Protein AF-A0A7S3N5X6-F1 (afdb_monomer_lite)

Radius of gyration: 22.77 Å; chains: 1; bounding box: 48×49×64 Å

Sequence (169 aa):
MPNERKEPKKYVITIFVDGQWLPLSDEDFQRLEKECPKVASIIKDPTKLDTLELPEVAEDAPIYDHWEKPAKRIINHLWKQEGAWLFHFPVDVKAWKIEDYYTIIKSPMDFTTIKGKLSNNEYKNVGEFVKDVNQVFDNCILYNGEVNQYSQIAKKMRREFENQYNALC

InterPro domains:
  IPR001487 Bromodomain [PF00439] (72-156)
  IPR001487 Bromodomain [PR00503] (82-95)
  IPR001487 Bromodomain [PR00503] (98-114)
  IPR001487 Bromodomain [PR00503] (114-132)
  IPR001487 Bromodomain [PR00503] (132-151)
  IPR001487 Bromodomain [PS50014] (79-151)
  IPR001487 Bromodomain [SM00297] (60-169)
  IPR018359 Bromodomain, conserved site [PS00633] (84-143)
  IPR036427 Bromodomain-like superfamily [G3DSA:1.20.920.10] (59-168)
  IPR036427 Bromodomain-like superfamily [SSF47370] (62-167)
  IPR050935 Bromodomain-containing chromatin reader [PTHR22880] (66-166)

Secondary structure (DSSP, 8-state):
-----PPPPPP--EEEETTEEEEPPHHHHHHHHHH-HHHHHHHH-GGGGGG-------TTS-----THHHHHHHHHHHHTSTTGGGGSS---TTTTT-TTHHHH-SS---HHHHHHHHHTT--SSHHHHHHHHHHHHHHHHHHH-TTSHHHHHHHHHHHHHHHHHHTT-

Foldseek 3Di:
DDDDDPDDDDDFDWDQDPNDTDGQDPVNLVVCCVPPVLVSVCVVPVVCVVVDDDPDDPPPNQPCPPVLVLLVVLLVVLCPDPLLVVQADWDDCPVVVPVCLCVQQVDTAGSPNLVVCSVVVVDPDVVVSVVRLLSSLVSQCRVQHCPDPSNVVSVVSVVSSVVSVVVRD

Organism: NCBI:txid151035

pLDDT: mean 88.88, std 12.56, range [42.44, 98.81]

Structure (mmCIF, N/CA/C/O backbone):
data_AF-A0A7S3N5X6-F1
#
_entry.id   AF-A0A7S3N5X6-F1
#
loop_
_atom_site.group_PDB
_atom_site.id
_atom_site.type_symbol
_atom_site.label_atom_id
_atom_site.label_alt_id
_atom_site.label_comp_id
_atom_site.label_asym_id
_atom_site.label_entity_id
_atom_site.label_seq_id
_atom_site.pdbx_PDB_ins_code
_atom_site.Cartn_x
_atom_site.Cartn_y
_atom_site.Cartn_z
_atom_site.occupancy
_atom_site.B_iso_or_equiv
_atom_site.auth_seq_id
_atom_site.auth_comp_id
_atom_site.auth_asym_id
_atom_site.auth_atom_id
_atom_site.pdbx_PDB_model_num
ATOM 1 N N . MET A 1 1 ? 10.306 29.751 44.352 1.00 45.81 1 MET A N 1
ATOM 2 C CA . MET A 1 1 ? 9.516 29.688 43.106 1.00 45.81 1 MET A CA 1
ATOM 3 C C . MET A 1 1 ? 8.199 28.993 43.439 1.00 45.81 1 MET A C 1
ATOM 5 O O . MET A 1 1 ? 8.268 27.856 43.895 1.00 45.81 1 MET A O 1
ATOM 9 N N . PRO A 1 2 ? 7.038 29.663 43.355 1.00 42.44 2 PRO A N 1
ATOM 10 C CA . PRO A 1 2 ? 5.745 29.032 43.609 1.00 42.44 2 PRO A CA 1
ATOM 11 C C . PRO A 1 2 ? 5.472 27.980 42.531 1.00 42.44 2 PRO A C 1
ATOM 13 O O . PRO A 1 2 ? 5.744 28.209 41.357 1.00 42.44 2 PRO A O 1
ATOM 16 N N . ASN A 1 3 ? 4.968 26.822 42.945 1.00 51.69 3 ASN A N 1
ATOM 17 C CA . ASN A 1 3 ? 4.629 25.715 42.060 1.00 51.69 3 ASN A CA 1
ATOM 18 C C . ASN A 1 3 ? 3.372 26.103 41.261 1.00 51.69 3 ASN A C 1
ATOM 20 O O . ASN A 1 3 ? 2.270 26.099 41.817 1.00 51.69 3 ASN A O 1
ATOM 24 N N . GLU A 1 4 ? 3.538 26.500 39.997 1.00 62.97 4 GLU A N 1
ATOM 25 C CA . GLU A 1 4 ? 2.426 26.730 39.071 1.00 62.97 4 GLU A CA 1
ATOM 26 C C . GLU A 1 4 ? 1.582 25.453 39.012 1.00 62.97 4 GLU A C 1
ATOM 28 O O . GLU A 1 4 ? 2.046 24.387 38.596 1.00 62.97 4 GLU A O 1
ATOM 33 N N . ARG A 1 5 ? 0.341 25.532 39.507 1.00 59.78 5 ARG A N 1
ATOM 34 C CA . ARG A 1 5 ? -0.612 24.426 39.414 1.00 59.78 5 ARG A CA 1
ATOM 35 C C . ARG A 1 5 ? -0.836 24.150 37.931 1.00 59.78 5 ARG A C 1
ATOM 37 O O . ARG A 1 5 ? -1.492 24.937 37.261 1.00 59.78 5 ARG A O 1
ATOM 44 N N . LYS A 1 6 ? -0.281 23.044 37.430 1.00 65.19 6 LYS A N 1
ATOM 45 C CA . LYS A 1 6 ? -0.549 22.549 36.077 1.00 65.19 6 LYS A CA 1
ATOM 46 C C . LYS A 1 6 ? -2.061 22.431 35.900 1.00 65.19 6 LYS A C 1
ATOM 48 O O . LYS A 1 6 ? -2.710 21.738 36.686 1.00 65.19 6 LYS A O 1
ATOM 53 N N . GLU A 1 7 ? -2.606 23.117 34.902 1.00 67.44 7 GLU A N 1
ATOM 54 C CA . GLU A 1 7 ? -4.022 23.009 34.568 1.00 67.44 7 GLU A CA 1
ATOM 55 C C . GLU A 1 7 ? -4.386 21.546 34.251 1.00 67.44 7 GLU A C 1
ATOM 57 O O . GLU A 1 7 ? -3.581 20.812 33.660 1.00 67.44 7 GLU A O 1
ATOM 62 N N . PRO A 1 8 ? -5.575 21.079 34.668 1.00 64.06 8 PRO A N 1
ATOM 63 C CA . PRO A 1 8 ? -6.015 19.722 34.391 1.00 64.06 8 PRO A CA 1
ATOM 64 C C . PRO A 1 8 ? -6.176 19.506 32.882 1.00 64.06 8 PRO A C 1
ATOM 66 O O . PRO A 1 8 ? -6.741 20.336 32.171 1.00 64.06 8 PRO A O 1
ATOM 69 N N . LYS A 1 9 ? -5.700 18.357 32.390 1.00 66.44 9 LYS A N 1
ATOM 70 C CA . LYS A 1 9 ? -5.859 17.964 30.985 1.00 66.44 9 LYS A CA 1
ATOM 71 C C . LYS A 1 9 ? -7.349 17.868 30.645 1.00 66.44 9 LYS A C 1
ATOM 73 O O . LYS A 1 9 ? -8.052 17.030 31.207 1.00 66.44 9 LYS A O 1
ATOM 78 N N . LYS A 1 10 ? -7.814 18.699 29.712 1.00 67.56 10 LYS A N 1
ATOM 79 C CA . LYS A 1 10 ? -9.160 18.609 29.141 1.00 67.56 10 LYS A CA 1
ATOM 80 C C . LYS A 1 10 ? -9.116 17.659 27.948 1.00 67.56 10 LYS A C 1
ATOM 82 O O . LYS A 1 10 ? -8.425 17.929 26.970 1.00 67.56 10 LYS A O 1
ATOM 87 N N . TYR A 1 11 ? -9.831 16.544 28.037 1.00 72.19 11 TYR A N 1
ATOM 88 C CA . TYR A 1 11 ? -10.065 15.689 26.878 1.00 72.19 11 TYR A CA 1
ATOM 89 C C . TYR A 1 11 ? -11.116 16.361 25.994 1.00 72.19 11 TYR A C 1
ATOM 91 O O . TYR A 1 11 ? -12.148 16.814 26.490 1.00 72.19 11 TYR A O 1
ATOM 99 N N . VAL A 1 12 ? -10.826 16.466 24.701 1.00 80.94 12 VAL A N 1
ATOM 100 C CA . VAL A 1 12 ? -11.741 17.007 23.693 1.00 80.94 12 VAL A CA 1
ATOM 101 C C . VAL A 1 12 ? -11.905 15.978 22.589 1.00 80.94 12 VAL A C 1
ATOM 103 O O . VAL A 1 12 ? -10.947 15.299 22.222 1.00 80.94 12 VAL A O 1
ATOM 106 N N . ILE A 1 13 ? -13.125 15.854 22.082 1.00 84.94 13 ILE A N 1
ATOM 107 C CA . ILE A 1 13 ? -13.392 15.067 20.882 1.00 84.94 13 ILE A CA 1
ATOM 108 C C . ILE A 1 13 ? -12.941 15.904 19.688 1.00 84.94 13 ILE A C 1
ATOM 110 O O . ILE A 1 13 ? -13.166 17.116 19.668 1.00 84.94 13 ILE A O 1
ATOM 114 N N . THR A 1 14 ? -12.283 15.274 18.720 1.00 88.81 14 THR A N 1
ATOM 115 C CA . THR A 1 14 ? -11.771 15.935 17.520 1.00 88.81 14 THR A CA 1
ATOM 116 C C . THR A 1 14 ? -12.392 15.362 16.253 1.00 88.81 14 THR A C 1
ATOM 118 O O . THR A 1 14 ? -12.829 14.212 16.217 1.00 88.81 14 THR A O 1
ATOM 121 N N . ILE A 1 15 ? -12.406 16.176 15.203 1.00 87.00 15 ILE A N 1
ATOM 122 C CA . ILE A 1 15 ? -12.775 15.804 13.838 1.00 87.00 15 ILE A CA 1
ATOM 123 C C . ILE A 1 15 ? -11.585 16.027 12.908 1.00 87.00 15 ILE A C 1
ATOM 125 O O . ILE A 1 15 ? -10.749 16.895 13.166 1.00 87.00 15 ILE A O 1
ATOM 129 N N . PHE A 1 16 ? -11.500 15.239 11.838 1.00 86.50 16 PHE A N 1
ATOM 130 C CA . PHE A 1 16 ? -10.468 15.389 10.817 1.00 86.50 16 PHE A CA 1
ATOM 131 C 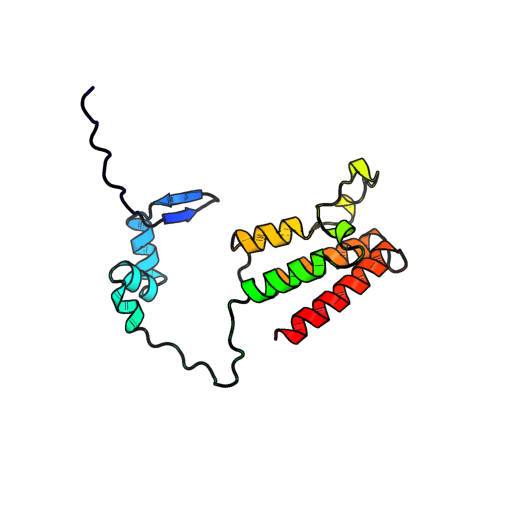C . PHE A 1 16 ? -11.041 16.128 9.609 1.00 86.50 16 PHE A C 1
ATOM 133 O O . PHE A 1 16 ? -11.924 15.608 8.926 1.00 86.50 16 PHE A O 1
ATOM 140 N N . VAL A 1 17 ? -10.554 17.342 9.367 1.00 84.94 17 VAL A N 1
ATOM 141 C CA . VAL A 1 17 ? -11.006 18.226 8.286 1.00 84.94 17 VAL A CA 1
ATOM 142 C C . VAL A 1 17 ? -9.771 18.748 7.561 1.00 84.94 17 VAL A C 1
ATOM 144 O O . VAL A 1 17 ? -8.838 19.227 8.200 1.00 84.94 17 VAL A O 1
ATOM 147 N N . ASP A 1 18 ? -9.740 18.599 6.236 1.00 87.19 18 ASP A N 1
ATOM 148 C CA . ASP A 1 18 ? -8.681 19.121 5.357 1.00 87.19 18 ASP A CA 1
ATOM 149 C C . ASP A 1 18 ? -7.243 18.804 5.813 1.00 87.19 18 ASP A C 1
ATOM 151 O O . ASP A 1 18 ? -6.334 19.630 5.740 1.00 87.19 18 ASP A O 1
ATOM 155 N N . GLY A 1 19 ? -7.019 17.579 6.296 1.00 85.31 19 GLY A N 1
ATOM 156 C CA . GLY A 1 19 ? -5.690 17.131 6.719 1.00 85.31 19 GLY A CA 1
ATOM 157 C C . GLY A 1 19 ? -5.314 17.492 8.160 1.00 85.31 19 GLY A C 1
ATOM 158 O O . GLY A 1 19 ? -4.194 17.199 8.578 1.00 85.31 19 GLY A O 1
ATOM 159 N N . GLN A 1 20 ? -6.212 18.119 8.928 1.00 85.06 20 GLN A N 1
ATOM 160 C CA . GLN A 1 20 ? -5.947 18.581 10.292 1.00 85.06 20 GLN A CA 1
ATOM 161 C C . GLN A 1 20 ? -6.988 18.073 11.296 1.00 85.06 20 GLN A C 1
ATOM 163 O O . GLN A 1 20 ? -8.162 17.893 10.976 1.00 85.06 20 GLN A O 1
ATOM 168 N N . TRP A 1 21 ? -6.548 17.858 12.539 1.00 85.75 21 TRP A N 1
ATOM 169 C CA . TRP A 1 21 ? -7.421 17.516 13.663 1.00 85.75 21 TRP A CA 1
ATOM 170 C C . TRP A 1 21 ? -7.890 18.787 14.368 1.00 85.75 21 TRP A C 1
ATOM 172 O O . TRP A 1 21 ? -7.076 19.514 14.937 1.00 85.75 21 TRP A O 1
ATOM 182 N N . LEU A 1 22 ? -9.198 19.031 14.364 1.00 90.00 22 LEU A N 1
ATOM 183 C CA . LEU A 1 22 ? -9.828 20.185 15.005 1.00 90.00 22 LEU A CA 1
ATOM 184 C C . LEU A 1 22 ? -10.758 19.725 16.135 1.00 90.00 22 LEU A C 1
ATOM 186 O O . LEU A 1 22 ? -11.306 18.626 16.045 1.00 90.00 22 LEU A O 1
ATOM 190 N N . PRO A 1 23 ? -10.962 20.517 17.204 1.00 91.94 23 PRO A N 1
ATOM 191 C CA . PRO A 1 23 ? -11.993 20.227 18.196 1.00 91.94 23 PRO A CA 1
ATOM 192 C C . PRO A 1 23 ? -13.378 20.140 17.545 1.00 91.94 23 PRO A C 1
ATOM 194 O O . PRO A 1 23 ? -13.707 20.949 16.681 1.00 91.94 23 PRO A O 1
ATOM 197 N N . LEU A 1 24 ? -14.189 19.179 17.981 1.00 90.81 24 LEU A N 1
ATOM 198 C CA . LEU A 1 24 ? -15.570 19.032 17.535 1.00 90.81 24 LEU A CA 1
ATOM 199 C C . LEU A 1 24 ? -16.388 20.254 17.972 1.00 90.81 24 LEU A C 1
ATOM 201 O O . LEU A 1 24 ? -16.527 20.505 19.171 1.00 90.81 24 LEU A O 1
ATOM 205 N N . SER A 1 25 ? -16.906 21.010 17.004 1.00 91.56 25 SER A N 1
ATOM 206 C CA . SER A 1 25 ? -17.786 22.151 17.261 1.00 91.56 25 SER A CA 1
ATOM 207 C C . SER A 1 25 ? -19.229 21.705 17.535 1.00 91.56 25 SER A C 1
ATOM 209 O O . SER A 1 25 ? -19.620 20.586 17.191 1.00 91.56 25 SER A O 1
ATOM 211 N N . ASP A 1 26 ? -20.044 22.589 18.118 1.00 91.25 26 ASP A N 1
ATOM 212 C CA . ASP A 1 26 ? -21.477 22.325 18.317 1.00 91.25 26 ASP A CA 1
ATOM 213 C C . ASP A 1 26 ? -22.210 22.133 16.978 1.00 91.25 26 ASP A C 1
ATOM 215 O O . ASP A 1 26 ? -23.094 21.284 16.873 1.00 91.25 26 ASP A O 1
ATOM 219 N N . GLU A 1 27 ? -21.817 22.874 15.937 1.00 92.69 27 GLU A N 1
ATOM 220 C CA . GLU A 1 27 ? -22.375 22.745 14.583 1.00 92.69 27 GLU A CA 1
ATOM 221 C C . GLU A 1 27 ? -22.032 21.384 13.961 1.00 92.69 27 GLU A C 1
ATOM 223 O O . GLU A 1 27 ? -22.906 20.701 13.421 1.00 92.69 27 GLU A O 1
ATOM 228 N N . ASP A 1 28 ? -20.775 20.945 14.089 1.00 91.25 28 ASP A N 1
ATOM 229 C CA . ASP A 1 28 ? -20.344 19.625 13.619 1.00 91.25 28 ASP A CA 1
ATOM 230 C C . ASP A 1 28 ? -21.049 18.502 14.373 1.00 91.25 28 ASP A C 1
ATOM 232 O O . ASP A 1 28 ? -21.400 17.474 13.788 1.00 91.25 28 ASP A O 1
ATOM 236 N N . PHE A 1 29 ? -21.280 18.693 15.671 1.00 92.81 29 PHE A N 1
ATOM 237 C CA . PHE A 1 29 ? -21.992 17.717 16.472 1.00 92.81 29 PHE A CA 1
ATOM 238 C C . PHE A 1 29 ? -23.480 17.642 16.098 1.00 92.81 29 PHE A C 1
ATOM 240 O O . PHE A 1 29 ? -24.010 16.543 15.956 1.00 92.81 29 PHE A O 1
ATOM 247 N N . GLN A 1 30 ? -24.142 18.772 15.832 1.00 93.31 30 GLN A N 1
ATOM 248 C CA . GLN A 1 30 ? -25.511 18.784 15.295 1.00 93.31 30 GLN A CA 1
ATOM 249 C C . GLN A 1 30 ? -25.597 18.098 13.925 1.00 93.31 30 GLN A C 1
ATOM 251 O O . GLN A 1 30 ? -26.549 17.361 13.649 1.00 93.31 30 GLN A O 1
ATOM 256 N N . ARG A 1 31 ? -24.588 18.289 13.062 1.00 92.62 31 ARG A N 1
ATOM 257 C CA . ARG A 1 31 ? -24.489 17.546 11.798 1.00 92.62 31 ARG A CA 1
ATOM 258 C C . ARG A 1 31 ? -24.386 16.042 12.060 1.00 92.62 31 ARG A C 1
ATOM 260 O O . ARG A 1 31 ? -25.136 15.275 11.459 1.00 92.62 31 ARG A O 1
ATOM 267 N N . LEU A 1 32 ? -23.529 15.628 12.995 1.00 90.81 32 LEU A N 1
ATOM 268 C CA . LEU A 1 32 ? -23.378 14.225 13.382 1.00 90.81 32 LEU A CA 1
ATOM 269 C C . LEU A 1 32 ? -24.682 13.624 13.925 1.00 90.81 32 LEU A C 1
ATOM 271 O O . LEU A 1 32 ? -25.006 12.487 13.595 1.00 90.81 32 LEU A O 1
ATOM 275 N N . GLU A 1 33 ? -25.449 14.366 14.725 1.00 94.44 33 GLU A N 1
ATOM 276 C CA . GLU A 1 33 ? -26.757 13.918 15.222 1.00 94.44 33 GLU A CA 1
ATOM 277 C C . GLU A 1 33 ? -27.743 13.626 14.091 1.00 94.44 33 GLU A C 1
ATOM 279 O O . GLU A 1 33 ? -28.516 12.671 14.178 1.00 94.44 33 GLU A O 1
ATOM 284 N N . LYS A 1 34 ? -27.702 14.428 13.023 1.00 92.81 34 LYS A N 1
ATOM 285 C CA . LYS A 1 34 ? -28.561 14.254 11.851 1.00 92.81 34 LYS A CA 1
ATOM 286 C C . LYS A 1 34 ? -28.095 13.108 10.952 1.00 92.81 34 LYS A C 1
ATOM 288 O O . LYS A 1 34 ? -28.929 12.362 10.446 1.00 92.81 34 LYS A O 1
ATOM 293 N N . GLU A 1 35 ? -26.790 12.985 10.731 1.00 93.31 35 GLU A N 1
ATOM 294 C CA . GLU A 1 35 ? -26.205 12.007 9.803 1.00 93.31 35 GLU A CA 1
ATOM 295 C C . GLU A 1 35 ? -26.079 10.611 10.424 1.00 93.31 35 GLU A C 1
ATOM 297 O O . GLU A 1 35 ? -26.414 9.610 9.794 1.00 93.31 35 GLU A O 1
ATOM 302 N N . CYS A 1 36 ? -25.634 10.544 11.678 1.00 89.62 36 CYS A N 1
ATOM 303 C CA . CYS A 1 36 ? -25.302 9.314 12.390 1.00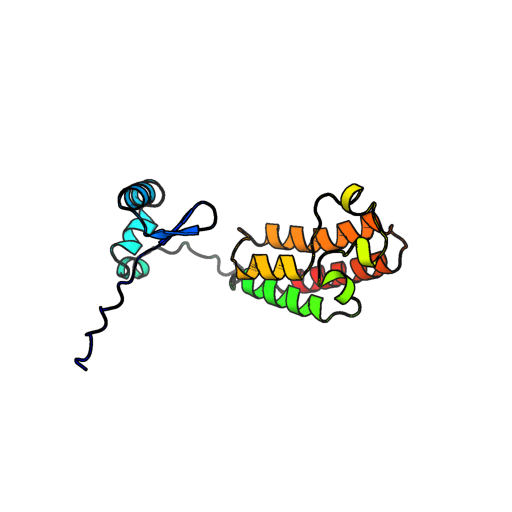 89.62 36 CYS A CA 1
ATOM 304 C C . CYS A 1 36 ? -25.856 9.349 13.829 1.00 89.62 36 CYS A C 1
ATOM 306 O O . CYS A 1 36 ? -25.084 9.315 14.795 1.00 89.62 36 CYS A O 1
ATOM 308 N N . PRO A 1 37 ? -27.191 9.355 14.014 1.00 89.69 37 PRO A N 1
ATOM 309 C CA . PRO A 1 37 ? -27.828 9.540 15.323 1.00 89.69 37 PRO A CA 1
ATOM 310 C C . PRO A 1 37 ? -27.390 8.504 16.367 1.00 89.69 37 PRO A C 1
ATOM 312 O O . PRO A 1 37 ? -27.232 8.833 17.543 1.00 89.69 37 PRO A O 1
ATOM 315 N N . LYS A 1 38 ? -27.127 7.258 15.945 1.00 86.75 38 LYS A N 1
ATOM 316 C CA . LYS A 1 38 ? -26.608 6.201 16.829 1.00 86.75 38 LYS A CA 1
ATOM 317 C C . LYS A 1 38 ? -25.227 6.564 17.384 1.00 86.75 38 LYS A C 1
ATOM 319 O O . LYS A 1 38 ? -25.036 6.512 18.595 1.00 86.75 38 LYS A O 1
ATOM 324 N N . VAL A 1 39 ? -24.303 7.008 16.530 1.00 87.44 39 VAL A N 1
ATOM 325 C CA . VAL A 1 39 ? -22.943 7.416 16.931 1.00 87.44 39 VAL A CA 1
ATOM 326 C C . VAL A 1 39 ? -22.992 8.630 17.855 1.00 87.44 39 VAL A C 1
ATOM 328 O O . VAL A 1 39 ? -22.375 8.612 18.918 1.00 87.44 39 VAL A O 1
ATOM 331 N N . ALA A 1 40 ? -23.788 9.647 17.511 1.00 90.50 40 ALA A N 1
ATOM 332 C CA . ALA A 1 40 ? -23.972 10.818 18.366 1.00 90.50 40 ALA A CA 1
ATOM 333 C C . ALA A 1 40 ? -24.518 10.438 19.755 1.00 90.50 40 ALA A C 1
ATOM 335 O O . ALA A 1 40 ? -24.080 10.982 20.769 1.00 90.50 40 ALA A O 1
ATOM 336 N N . SER A 1 41 ? -25.434 9.465 19.820 1.00 89.19 41 SER A N 1
ATOM 337 C CA . SER A 1 41 ? -25.986 8.987 21.089 1.00 89.19 41 SER A CA 1
ATOM 338 C C . SER A 1 41 ? -24.945 8.301 21.982 1.00 89.19 41 SER A C 1
ATOM 340 O O . SER A 1 41 ? -24.974 8.524 23.190 1.00 89.19 41 SER A O 1
ATOM 342 N N . ILE A 1 42 ? -24.007 7.546 21.396 1.00 89.69 42 ILE A N 1
ATOM 343 C CA . ILE A 1 42 ? -22.903 6.876 22.106 1.00 89.69 42 ILE A CA 1
ATOM 344 C C . ILE A 1 42 ? -21.890 7.906 22.610 1.00 89.69 42 ILE A C 1
ATOM 346 O O . ILE A 1 42 ? -21.385 7.795 23.720 1.00 89.69 42 ILE A O 1
ATOM 350 N N . ILE A 1 43 ? -21.613 8.946 21.818 1.00 87.06 43 ILE A N 1
ATOM 351 C CA . ILE A 1 43 ? -20.718 10.032 22.234 1.00 87.06 43 ILE A CA 1
ATOM 352 C C . ILE A 1 43 ? -21.270 10.767 23.463 1.00 87.06 43 ILE A C 1
ATOM 354 O O . ILE A 1 43 ? -20.505 11.116 24.360 1.00 87.06 43 ILE A O 1
ATOM 358 N N . LYS A 1 44 ? -22.590 10.990 23.524 1.00 88.75 44 LYS A N 1
ATOM 359 C CA . LYS A 1 44 ? -23.239 11.599 24.698 1.00 88.75 44 LYS A CA 1
ATOM 360 C C . LYS A 1 44 ? -23.254 10.681 25.913 1.00 88.75 44 LYS A C 1
ATOM 362 O O . LYS A 1 44 ? -23.178 11.164 27.037 1.00 88.75 44 LYS A O 1
ATOM 367 N N . ASP A 1 45 ? -23.421 9.387 25.680 1.00 88.62 45 ASP A N 1
ATOM 368 C CA . ASP A 1 45 ? -23.563 8.381 26.720 1.00 88.62 45 ASP A CA 1
ATOM 369 C C . ASP A 1 45 ? -22.875 7.080 26.284 1.00 88.62 45 ASP A C 1
ATOM 371 O O . ASP A 1 45 ? -23.488 6.253 25.598 1.00 88.62 45 ASP A O 1
ATOM 375 N N . PRO A 1 46 ? -21.604 6.882 26.683 1.00 85.50 46 PRO A N 1
ATOM 376 C CA . PRO A 1 46 ? -20.833 5.705 26.300 1.00 85.50 46 PRO A CA 1
ATOM 377 C C . PRO A 1 46 ? -21.455 4.379 26.747 1.00 85.50 46 PRO A C 1
ATOM 379 O O . PRO A 1 46 ? -21.178 3.355 26.133 1.00 85.50 46 PRO A O 1
ATOM 382 N N . THR A 1 47 ? -22.321 4.378 27.770 1.00 87.88 47 THR A N 1
ATOM 383 C CA . THR A 1 47 ? -22.987 3.151 28.250 1.00 87.88 47 THR A CA 1
ATOM 384 C C . THR A 1 47 ? -23.984 2.588 27.237 1.00 87.88 47 THR A C 1
ATOM 386 O O . THR A 1 47 ? -24.294 1.400 27.253 1.00 87.88 47 THR A O 1
ATOM 389 N N . LYS A 1 48 ? -24.437 3.410 26.280 1.00 86.31 48 LYS A N 1
ATOM 390 C CA . LYS A 1 48 ? -25.284 2.959 25.167 1.00 86.31 48 LYS A CA 1
ATOM 391 C C . LYS A 1 48 ? -24.563 2.041 24.192 1.00 86.31 48 LYS A C 1
ATOM 393 O O . LYS A 1 48 ? -25.223 1.416 23.370 1.00 86.31 48 LYS A O 1
ATOM 398 N N . LEU A 1 49 ? -23.235 1.952 24.267 1.00 83.25 49 LEU A N 1
ATOM 399 C CA . LEU A 1 49 ? -22.482 0.979 23.487 1.00 83.25 49 LEU A CA 1
ATOM 400 C C . LEU A 1 49 ? -22.914 -0.456 23.832 1.00 83.25 49 LEU A C 1
ATOM 402 O O . LEU A 1 49 ? -23.049 -1.278 22.932 1.00 83.25 49 LEU A O 1
ATOM 406 N N . ASP A 1 50 ? -23.208 -0.721 25.108 1.00 82.31 50 ASP A N 1
ATOM 407 C CA . ASP A 1 50 ? -23.551 -2.057 25.610 1.00 82.31 50 ASP A CA 1
ATOM 408 C C . ASP A 1 50 ? -24.969 -2.502 25.217 1.00 82.31 50 ASP A C 1
ATOM 410 O O . ASP A 1 50 ? -25.296 -3.685 25.282 1.00 82.31 50 ASP A O 1
ATOM 414 N N . THR A 1 51 ? -25.827 -1.559 24.818 1.00 83.56 51 THR A N 1
ATOM 415 C CA . THR A 1 51 ? -27.231 -1.813 24.458 1.00 83.56 51 THR A CA 1
ATOM 416 C C . THR A 1 51 ? -27.482 -1.793 22.954 1.00 83.56 51 THR A C 1
ATOM 418 O O . THR A 1 51 ? -28.626 -1.935 22.519 1.00 83.56 51 THR A O 1
ATOM 421 N N . LEU A 1 52 ? -26.436 -1.620 22.140 1.00 81.06 52 LEU A N 1
ATOM 422 C CA . LEU A 1 52 ? -26.557 -1.706 20.691 1.00 81.06 52 LEU A CA 1
ATOM 423 C C . LEU A 1 52 ? -26.861 -3.141 20.277 1.00 81.06 52 LEU A C 1
ATOM 425 O O . LEU A 1 52 ? -26.079 -4.056 20.521 1.00 81.06 52 LEU A O 1
ATOM 429 N N . GLU A 1 53 ? -27.974 -3.308 19.570 1.00 78.88 53 GLU A N 1
ATOM 430 C CA . GLU A 1 53 ? -28.250 -4.529 18.824 1.00 78.88 53 GLU A CA 1
ATOM 431 C C . GLU A 1 53 ? -27.168 -4.699 17.752 1.00 78.88 53 GLU A C 1
ATOM 433 O O . GLU A 1 53 ? -27.134 -3.982 16.744 1.00 78.88 53 GLU A O 1
ATOM 438 N N . LEU A 1 54 ? -26.241 -5.620 18.008 1.00 74.88 54 LEU A N 1
ATOM 439 C CA . LEU A 1 54 ? -25.291 -6.073 17.008 1.00 74.88 54 LEU A CA 1
ATOM 440 C C . LEU A 1 54 ? -26.063 -6.909 15.979 1.00 74.88 54 LEU A C 1
ATOM 442 O O . LEU A 1 54 ? -26.857 -7.763 16.378 1.00 74.88 54 LEU A O 1
ATOM 446 N N . PRO A 1 55 ? -25.870 -6.679 14.669 1.00 77.56 55 PRO A N 1
ATOM 447 C CA . PRO A 1 55 ? -26.466 -7.546 13.661 1.00 77.56 55 PRO A CA 1
ATOM 448 C C . PRO A 1 55 ? -25.998 -8.989 13.884 1.00 77.56 55 PRO A C 1
ATOM 450 O O . PRO A 1 55 ? -24.838 -9.206 14.240 1.00 77.56 55 PRO A O 1
ATOM 453 N N . GLU A 1 56 ? -26.886 -9.964 13.667 1.00 71.31 56 GLU A N 1
ATOM 454 C CA . GLU A 1 56 ? -26.505 -11.377 13.682 1.00 71.31 56 GLU A CA 1
ATOM 455 C C . GLU A 1 56 ? -25.420 -11.603 12.625 1.00 71.31 56 GLU A C 1
ATOM 457 O O . GLU A 1 56 ? -25.640 -11.466 11.420 1.00 71.31 56 GLU A O 1
ATOM 462 N N . VAL A 1 57 ? -24.210 -11.888 13.098 1.00 66.00 57 VAL A N 1
ATOM 463 C CA . VAL A 1 57 ? -23.098 -12.306 12.255 1.00 66.00 57 VAL A CA 1
ATOM 464 C C . VAL A 1 57 ? -23.314 -13.790 11.990 1.00 66.00 57 VAL A C 1
ATOM 466 O O . VAL A 1 57 ? -23.441 -14.559 12.941 1.00 66.00 57 VAL A O 1
ATOM 469 N N . ALA A 1 58 ? -23.407 -14.189 10.720 1.00 71.75 58 ALA A N 1
ATOM 470 C CA . ALA A 1 58 ? -23.554 -15.599 10.370 1.00 71.75 58 ALA A CA 1
ATOM 471 C C . ALA A 1 58 ? -22.411 -16.417 11.005 1.00 71.75 58 ALA A C 1
ATOM 473 O O . ALA A 1 58 ? -21.278 -15.943 11.059 1.00 71.75 58 ALA A O 1
ATOM 474 N N . GLU A 1 59 ? -22.686 -17.619 11.518 1.00 62.16 59 GLU A N 1
ATOM 475 C CA . GLU A 1 59 ? -21.660 -18.445 12.188 1.00 62.16 59 GLU A CA 1
ATOM 476 C C . GLU A 1 59 ? -20.504 -18.832 11.251 1.00 62.16 59 GLU A C 1
ATOM 478 O O . GLU A 1 59 ? -19.387 -19.077 11.704 1.00 62.16 59 GLU A O 1
ATOM 483 N N . ASP A 1 60 ? -20.772 -18.868 9.945 1.00 62.28 60 ASP A N 1
ATOM 484 C CA . ASP A 1 60 ? -19.802 -19.091 8.875 1.00 62.28 60 ASP A CA 1
ATOM 485 C C . ASP A 1 60 ? -19.182 -17.793 8.345 1.00 62.28 60 ASP A C 1
ATOM 487 O O . ASP A 1 60 ? -18.298 -17.843 7.485 1.00 62.28 60 ASP A O 1
ATOM 491 N N . ALA A 1 61 ? -19.613 -16.631 8.848 1.00 55.06 61 ALA A N 1
ATOM 492 C CA . ALA A 1 61 ? -18.970 -15.383 8.507 1.00 55.06 61 ALA A CA 1
ATOM 493 C C . ALA A 1 61 ? -17.529 -15.467 9.024 1.00 55.06 61 ALA A C 1
ATOM 495 O O . ALA A 1 61 ? -17.316 -15.678 10.226 1.00 55.06 61 ALA A O 1
ATOM 496 N N . PRO A 1 62 ? -16.525 -15.317 8.144 1.00 54.91 62 PRO A N 1
ATOM 497 C CA . PRO A 1 62 ? -15.141 -15.347 8.571 1.00 54.91 62 PRO A CA 1
ATOM 498 C C . PRO A 1 62 ? -14.985 -14.307 9.674 1.00 54.91 62 PRO A C 1
ATOM 500 O O . PRO A 1 62 ? -15.419 -13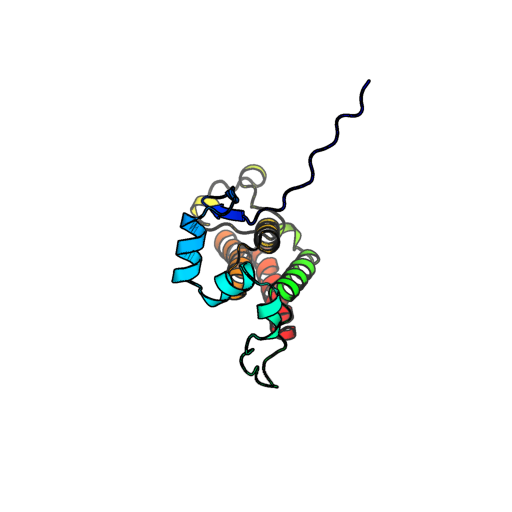.164 9.516 1.00 54.91 62 PRO A O 1
ATOM 503 N N . ILE A 1 63 ? -14.422 -14.715 10.816 1.00 53.53 63 ILE A N 1
ATOM 504 C CA . ILE A 1 63 ? -14.125 -13.800 11.916 1.00 53.53 63 ILE A CA 1
ATOM 505 C C . ILE A 1 63 ? -13.239 -12.710 11.315 1.00 53.53 63 ILE A C 1
ATOM 507 O O . ILE A 1 63 ? -12.054 -12.937 11.066 1.00 53.53 63 ILE A O 1
ATOM 511 N N . TYR A 1 64 ? -13.830 -11.547 11.028 1.00 53.88 64 TYR A N 1
ATOM 512 C CA . TYR A 1 64 ? -13.127 -10.385 10.507 1.00 53.88 64 TYR A CA 1
ATOM 513 C C . TYR A 1 64 ? -12.255 -9.846 11.634 1.00 53.88 64 TYR A C 1
ATOM 515 O O . TYR A 1 64 ? -12.579 -8.878 12.318 1.00 53.88 64 TYR A O 1
ATOM 523 N N . ASP A 1 65 ? -11.122 -10.501 11.847 1.00 59.41 65 ASP A N 1
ATOM 524 C CA . ASP A 1 65 ? -10.007 -9.916 12.553 1.00 59.41 65 ASP A CA 1
ATOM 525 C C . ASP A 1 65 ? -9.589 -8.730 11.681 1.00 59.41 65 ASP A C 1
ATOM 527 O O . ASP A 1 65 ? -8.983 -8.952 10.634 1.00 59.41 65 ASP A O 1
ATOM 531 N N . HIS A 1 66 ? -10.056 -7.521 12.048 1.00 78.69 66 HIS A N 1
ATOM 532 C CA . HIS A 1 66 ? -9.782 -6.212 11.432 1.00 78.69 66 HIS A CA 1
ATOM 533 C C . HIS A 1 66 ? -8.850 -6.339 10.232 1.00 78.69 66 HIS A C 1
ATOM 535 O O . HIS A 1 66 ? -7.658 -6.541 10.459 1.00 78.69 66 HIS A O 1
ATOM 541 N N . TRP A 1 67 ? -9.370 -6.311 8.996 1.00 87.06 67 TRP A N 1
ATOM 542 C CA . TRP A 1 67 ? -8.638 -6.650 7.760 1.00 87.06 67 TRP A CA 1
ATOM 543 C C . TRP A 1 67 ? -7.277 -5.932 7.641 1.00 87.06 67 TRP A C 1
ATOM 545 O O . TRP A 1 67 ? -6.363 -6.428 6.979 1.00 87.06 67 TRP A O 1
ATOM 555 N N . GLU A 1 68 ? -7.097 -4.818 8.354 1.00 89.06 68 GLU A N 1
ATOM 556 C CA . GLU A 1 68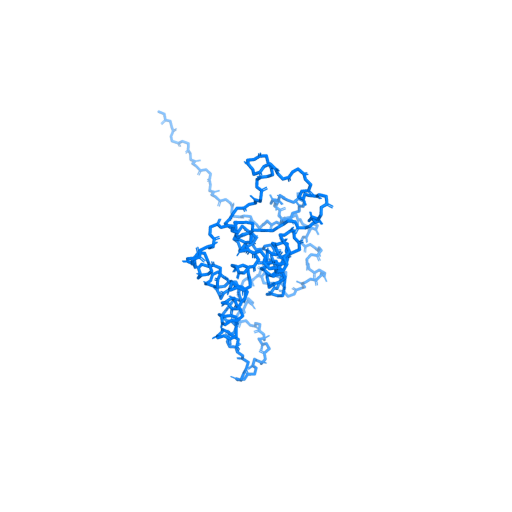 ? -5.840 -4.104 8.549 1.00 89.06 68 GLU A CA 1
ATOM 557 C C . GLU A 1 68 ? -4.734 -4.965 9.196 1.00 89.06 68 GLU A C 1
ATOM 559 O O . GLU A 1 68 ? -3.563 -4.844 8.834 1.00 89.06 68 GLU A O 1
ATOM 564 N N . LYS A 1 69 ? -5.058 -5.844 10.154 1.00 89.12 69 LYS A N 1
ATOM 565 C CA . LYS A 1 69 ? -4.123 -6.791 10.789 1.00 89.12 69 LYS A CA 1
ATOM 566 C C . LYS A 1 69 ? -3.640 -7.862 9.794 1.00 89.12 69 LYS A C 1
ATOM 568 O O . LYS A 1 69 ? -2.420 -7.987 9.649 1.00 89.12 69 LYS A O 1
ATOM 573 N N . PRO A 1 70 ? -4.507 -8.640 9.102 1.00 91.31 70 PRO A N 1
ATOM 574 C CA . PRO A 1 70 ? -4.116 -9.439 7.940 1.00 91.31 70 PRO A CA 1
ATOM 575 C C . PRO A 1 70 ? -3.283 -8.650 6.925 1.00 91.31 70 PRO A C 1
ATOM 577 O O . PRO A 1 70 ? -2.181 -9.080 6.601 1.00 91.31 70 PRO A O 1
ATOM 580 N N . ALA A 1 71 ? -3.724 -7.460 6.503 1.00 94.31 71 ALA A N 1
ATOM 581 C CA . ALA A 1 71 ? -3.004 -6.637 5.529 1.00 94.31 71 ALA A CA 1
ATOM 582 C C . ALA A 1 71 ? -1.579 -6.282 5.993 1.00 94.31 71 ALA A C 1
ATOM 584 O O . ALA A 1 71 ? -0.614 -6.443 5.243 1.00 94.31 71 ALA A O 1
ATOM 585 N N . LYS A 1 72 ? -1.409 -5.883 7.262 1.00 94.00 72 LYS A N 1
ATOM 586 C CA . LYS A 1 72 ? -0.090 -5.639 7.870 1.00 94.00 72 LYS A CA 1
ATOM 587 C C . LYS A 1 72 ? 0.779 -6.898 7.875 1.00 94.00 72 LYS A C 1
ATOM 589 O O . LYS A 1 72 ? 1.972 -6.806 7.583 1.00 94.00 72 LYS A O 1
ATOM 594 N N . ARG A 1 73 ? 0.212 -8.071 8.185 1.00 94.44 73 ARG A N 1
ATOM 595 C CA . ARG A 1 73 ? 0.936 -9.356 8.125 1.00 94.44 73 ARG A CA 1
ATOM 596 C C . ARG A 1 73 ? 1.400 -9.667 6.703 1.00 94.44 73 ARG A C 1
ATOM 598 O O . ARG A 1 73 ? 2.584 -9.937 6.522 1.00 94.44 73 ARG A O 1
ATOM 605 N N . ILE A 1 74 ? 0.511 -9.541 5.717 1.00 96.19 74 ILE A N 1
ATOM 606 C CA . ILE A 1 74 ? 0.812 -9.758 4.296 1.00 96.19 74 ILE A CA 1
ATOM 607 C C . ILE A 1 74 ? 1.953 -8.842 3.842 1.00 96.19 74 ILE A C 1
ATOM 609 O O . ILE A 1 74 ? 2.956 -9.316 3.316 1.00 96.19 74 ILE A O 1
ATOM 613 N N . ILE A 1 75 ? 1.862 -7.535 4.102 1.00 97.56 75 ILE A N 1
ATOM 614 C CA . ILE A 1 75 ? 2.913 -6.586 3.711 1.00 97.56 75 ILE A CA 1
ATOM 615 C C . ILE A 1 75 ? 4.245 -6.888 4.392 1.00 97.56 75 ILE A C 1
ATOM 617 O O . ILE A 1 75 ? 5.295 -6.807 3.759 1.00 97.56 75 ILE A O 1
ATOM 621 N N . ASN A 1 76 ? 4.232 -7.257 5.672 1.00 96.62 76 ASN A N 1
ATOM 622 C CA . ASN A 1 76 ? 5.454 -7.625 6.383 1.00 96.62 76 ASN A CA 1
ATOM 623 C C . ASN A 1 76 ? 6.052 -8.947 5.890 1.00 96.62 76 ASN A C 1
ATOM 625 O O . ASN A 1 76 ? 7.266 -9.129 5.981 1.00 96.62 76 ASN A O 1
ATOM 629 N N . HIS A 1 77 ? 5.224 -9.854 5.376 1.00 96.81 77 HIS A N 1
ATOM 630 C CA . HIS A 1 77 ? 5.676 -11.072 4.718 1.00 96.81 77 HIS A CA 1
ATOM 631 C C . HIS A 1 77 ? 6.330 -10.764 3.372 1.00 96.81 77 HIS A C 1
ATOM 633 O O . HIS A 1 77 ? 7.482 -11.140 3.159 1.00 96.81 77 HIS A O 1
ATOM 639 N N . LEU A 1 78 ? 5.650 -10.001 2.510 1.00 97.88 78 LEU A N 1
ATOM 640 C CA . LEU A 1 78 ? 6.188 -9.549 1.224 1.00 97.88 78 LEU A CA 1
ATOM 641 C C . LEU A 1 78 ? 7.500 -8.782 1.403 1.00 97.88 78 LEU A C 1
ATOM 643 O O . LEU A 1 78 ? 8.460 -9.023 0.683 1.00 97.88 78 LEU A O 1
ATOM 647 N N . TRP A 1 79 ? 7.596 -7.924 2.419 1.00 98.06 79 TRP A N 1
ATOM 648 C CA . TRP A 1 79 ? 8.804 -7.151 2.713 1.00 98.06 79 TRP A CA 1
ATOM 649 C C . TRP A 1 79 ? 10.076 -8.002 2.841 1.00 98.06 79 TRP A C 1
ATOM 651 O O . TRP A 1 79 ? 11.164 -7.529 2.510 1.00 98.06 79 TRP A O 1
ATOM 661 N N . LYS A 1 80 ? 9.940 -9.237 3.340 1.00 97.44 80 LYS A N 1
ATOM 662 C CA . LYS A 1 80 ? 11.047 -10.166 3.610 1.00 97.44 80 LYS A CA 1
ATOM 663 C C . LYS A 1 80 ? 11.391 -11.062 2.422 1.00 97.44 80 LYS A C 1
ATOM 665 O O . LYS A 1 80 ? 12.384 -11.781 2.490 1.00 97.44 80 LYS A O 1
ATOM 670 N N . GLN A 1 81 ? 10.572 -11.060 1.375 1.00 97.50 81 GLN A N 1
ATOM 671 C CA . GLN A 1 81 ? 10.805 -11.897 0.208 1.00 97.50 81 GLN A CA 1
ATOM 672 C C . GLN A 1 81 ? 12.072 -11.464 -0.531 1.00 97.50 81 GLN A C 1
ATOM 674 O O . GLN A 1 81 ? 12.447 -10.290 -0.572 1.00 97.50 81 GLN A O 1
ATOM 679 N N . GLU A 1 82 ? 12.735 -12.432 -1.149 1.00 95.56 82 GLU A N 1
ATOM 680 C CA . GLU A 1 82 ? 13.892 -12.171 -1.997 1.00 95.56 82 GLU A CA 1
ATOM 681 C C . GLU A 1 82 ? 13.510 -11.240 -3.162 1.00 95.56 82 GLU A C 1
ATOM 683 O O . GLU A 1 82 ? 12.532 -11.481 -3.870 1.00 95.56 82 GLU A O 1
ATOM 688 N N . GLY A 1 83 ? 14.286 -10.170 -3.356 1.00 95.50 83 GLY A N 1
ATOM 689 C CA . GLY A 1 83 ? 14.014 -9.148 -4.373 1.00 95.50 83 GLY A CA 1
ATOM 690 C C . GLY A 1 83 ? 12.975 -8.096 -3.965 1.00 95.50 83 GLY A C 1
ATOM 691 O O . GLY A 1 83 ? 12.787 -7.131 -4.700 1.00 95.50 83 GLY A O 1
ATOM 692 N N . ALA A 1 84 ? 12.352 -8.211 -2.783 1.00 97.31 84 ALA A N 1
ATOM 693 C CA . ALA A 1 84 ? 11.365 -7.239 -2.303 1.00 97.31 84 ALA A CA 1
ATOM 694 C C . ALA A 1 84 ? 11.925 -5.821 -2.140 1.00 97.31 84 ALA A C 1
ATOM 696 O O . ALA A 1 84 ? 11.160 -4.863 -2.215 1.00 97.31 84 ALA A O 1
ATOM 697 N N . TRP A 1 85 ? 13.245 -5.686 -1.955 1.00 96.94 85 TRP A N 1
ATOM 698 C CA . TRP A 1 85 ? 13.933 -4.396 -1.837 1.00 96.94 85 TRP A CA 1
ATOM 699 C C . TRP A 1 85 ? 13.656 -3.460 -3.020 1.00 96.94 85 TRP A C 1
ATOM 701 O O . TRP A 1 85 ? 13.626 -2.247 -2.832 1.00 96.94 85 TRP A O 1
ATOM 711 N N . LEU A 1 86 ? 13.375 -4.012 -4.206 1.00 96.81 86 LEU A N 1
ATOM 712 C CA . LEU A 1 86 ? 12.997 -3.251 -5.398 1.00 96.81 86 LEU A CA 1
ATOM 713 C C . LEU A 1 86 ? 11.708 -2.435 -5.201 1.00 96.81 86 LEU A C 1
ATOM 715 O O . LEU A 1 86 ? 11.525 -1.404 -5.837 1.00 96.81 86 LEU A O 1
ATOM 719 N N . PHE A 1 87 ? 10.823 -2.902 -4.321 1.00 98.38 87 PHE A N 1
ATOM 720 C CA . PHE A 1 87 ? 9.498 -2.332 -4.080 1.00 98.38 87 PHE A CA 1
ATOM 721 C C . PHE A 1 87 ? 9.383 -1.649 -2.718 1.00 98.38 87 PHE A C 1
ATOM 723 O O . PHE A 1 87 ? 8.289 -1.245 -2.330 1.00 98.38 87 PHE A O 1
ATOM 730 N N . HIS A 1 88 ? 10.474 -1.567 -1.947 1.00 98.31 88 HIS A N 1
ATOM 731 C CA . HIS A 1 88 ? 10.427 -0.980 -0.607 1.00 98.31 88 HIS A CA 1
ATOM 732 C C . HIS A 1 88 ? 10.077 0.503 -0.665 1.00 98.31 88 HIS A C 1
ATOM 734 O O . HIS A 1 88 ? 9.218 0.927 0.096 1.00 98.31 88 HIS A O 1
ATOM 740 N N . PHE A 1 89 ? 10.697 1.252 -1.576 1.00 98.31 89 PHE A N 1
ATOM 741 C CA . PHE A 1 89 ? 10.606 2.709 -1.658 1.00 98.31 89 PHE A CA 1
ATOM 742 C C . PHE A 1 89 ? 10.094 3.171 -3.030 1.00 98.31 89 PHE A C 1
ATOM 744 O O . PHE A 1 89 ? 10.168 2.398 -3.991 1.00 98.31 89 PHE A O 1
ATOM 751 N N . PRO A 1 90 ? 9.620 4.428 -3.148 1.00 98.25 90 PRO A N 1
ATOM 752 C CA . PRO A 1 90 ? 9.310 5.026 -4.440 1.00 98.25 90 PRO A CA 1
ATOM 753 C C . PRO A 1 90 ? 10.492 4.941 -5.414 1.00 98.25 90 PRO A C 1
ATOM 755 O O . PRO A 1 90 ? 11.654 5.032 -5.015 1.00 98.25 90 PRO A O 1
ATOM 758 N N . VAL A 1 91 ? 10.191 4.814 -6.707 1.00 96.75 91 VAL A N 1
ATOM 759 C CA . VAL A 1 91 ? 11.207 4.729 -7.765 1.00 96.75 91 VAL A CA 1
ATOM 760 C C . VAL A 1 91 ? 12.013 6.030 -7.857 1.00 96.75 91 VAL A C 1
ATOM 762 O O . VAL A 1 91 ? 11.470 7.103 -8.140 1.00 96.75 91 VAL A O 1
ATOM 765 N N . ASP A 1 92 ? 13.331 5.925 -7.662 1.00 95.25 92 ASP A N 1
ATOM 766 C CA . ASP A 1 92 ? 14.264 7.046 -7.797 1.00 95.25 92 ASP A CA 1
ATOM 767 C C . ASP A 1 92 ? 14.738 7.189 -9.248 1.00 95.25 92 ASP A C 1
ATOM 769 O O . ASP A 1 92 ? 15.742 6.619 -9.688 1.00 95.25 92 ASP A O 1
ATOM 773 N N . VAL A 1 93 ? 13.995 7.997 -10.001 1.00 95.88 93 VAL A N 1
ATOM 774 C CA . VAL A 1 93 ? 14.239 8.212 -11.432 1.00 95.88 93 VAL A CA 1
ATOM 775 C C . VAL A 1 93 ? 15.594 8.843 -11.739 1.00 95.88 93 VAL A C 1
ATOM 777 O O . VAL A 1 93 ? 16.156 8.592 -12.805 1.00 95.88 93 VAL A O 1
ATOM 780 N N . LYS A 1 94 ? 16.141 9.637 -10.809 1.00 93.75 94 LYS A N 1
ATOM 781 C CA . LYS A 1 94 ? 17.438 10.299 -10.988 1.00 93.75 94 LYS A CA 1
ATOM 782 C C . LYS A 1 94 ? 18.569 9.321 -10.727 1.00 93.75 94 LYS A C 1
ATOM 784 O O . LYS A 1 94 ? 19.484 9.224 -11.542 1.00 93.75 94 LYS A O 1
ATOM 789 N N . ALA A 1 95 ? 18.496 8.582 -9.620 1.00 93.75 95 ALA A N 1
ATOM 790 C CA . ALA A 1 95 ? 19.516 7.598 -9.275 1.00 93.75 95 ALA A CA 1
ATOM 791 C C . ALA A 1 95 ? 19.621 6.493 -10.334 1.00 93.75 95 ALA A C 1
ATOM 793 O O . ALA A 1 95 ? 20.724 6.037 -10.637 1.00 93.75 95 ALA A O 1
ATOM 794 N N . TRP A 1 96 ? 18.492 6.083 -10.920 1.00 92.12 96 TRP A N 1
ATOM 795 C CA . TRP A 1 96 ? 18.446 4.990 -11.898 1.00 92.12 96 TRP A CA 1
ATOM 796 C C . TRP A 1 96 ? 18.494 5.454 -13.357 1.00 92.12 96 TRP A C 1
ATOM 798 O O . TRP A 1 96 ? 18.557 4.615 -14.251 1.00 92.12 96 TRP A O 1
ATOM 808 N N . LYS A 1 97 ? 18.532 6.772 -13.604 1.00 95.19 97 LYS A N 1
ATOM 809 C CA . LYS A 1 97 ? 18.601 7.384 -14.945 1.00 95.19 97 LYS A CA 1
ATOM 810 C C . LYS A 1 97 ? 17.455 6.946 -15.869 1.00 95.19 97 LYS A C 1
ATOM 812 O O . LYS A 1 97 ? 17.673 6.620 -17.032 1.00 95.19 97 LYS A O 1
ATOM 817 N N . ILE A 1 98 ? 16.238 6.959 -15.332 1.00 94.94 98 ILE A N 1
ATOM 818 C CA . ILE A 1 98 ? 14.995 6.558 -16.009 1.00 94.94 98 ILE A CA 1
ATOM 819 C C . ILE A 1 98 ? 14.007 7.728 -16.054 1.00 94.94 98 ILE A C 1
ATOM 821 O O . ILE A 1 98 ? 12.960 7.741 -15.407 1.00 94.94 98 ILE A O 1
ATOM 825 N N . GLU A 1 99 ? 14.379 8.777 -16.784 1.00 96.00 99 GLU A N 1
ATOM 826 C CA . GLU A 1 99 ? 13.645 10.052 -16.799 1.00 96.00 99 GLU A CA 1
ATOM 827 C C . GLU A 1 99 ? 12.218 9.935 -17.361 1.00 96.00 99 GLU A C 1
ATOM 829 O O . GLU A 1 99 ? 11.348 10.743 -17.037 1.00 96.00 99 GLU A O 1
ATOM 834 N N . ASP A 1 100 ? 11.949 8.901 -18.156 1.00 97.38 100 ASP A N 1
ATOM 835 C CA . ASP A 1 100 ? 10.648 8.622 -18.755 1.00 97.38 100 ASP A CA 1
ATOM 836 C C . ASP A 1 100 ? 9.676 7.892 -17.811 1.00 97.38 100 ASP A C 1
ATOM 838 O O . ASP A 1 100 ? 8.491 7.782 -18.133 1.00 97.38 100 ASP A O 1
ATOM 842 N N . TYR A 1 101 ? 10.113 7.443 -16.628 1.00 97.88 101 TYR A N 1
ATOM 843 C CA . TYR A 1 101 ? 9.303 6.600 -15.741 1.00 97.88 101 TYR A CA 1
ATOM 844 C C . TYR A 1 101 ? 7.932 7.202 -15.426 1.00 97.88 101 TYR A C 1
ATOM 846 O O . TYR A 1 101 ? 6.914 6.563 -15.668 1.00 97.88 101 TYR A O 1
ATOM 854 N N . TYR A 1 102 ? 7.869 8.459 -14.975 1.00 97.12 102 TYR A N 1
ATOM 855 C CA . TYR A 1 102 ? 6.594 9.124 -14.654 1.00 97.12 102 TYR A CA 1
ATOM 856 C C . TYR A 1 102 ? 5.793 9.553 -15.897 1.00 97.12 102 TYR A C 1
ATOM 858 O O . TYR A 1 102 ? 4.618 9.921 -15.807 1.00 97.12 102 TYR A O 1
ATOM 866 N N . THR A 1 103 ? 6.395 9.478 -17.087 1.00 97.56 103 THR A N 1
ATOM 867 C CA . THR A 1 103 ? 5.662 9.650 -18.347 1.00 97.56 103 THR A CA 1
ATOM 868 C C . THR A 1 103 ? 4.903 8.379 -18.731 1.00 97.56 103 THR A C 1
ATOM 870 O O . THR A 1 103 ? 3.840 8.482 -19.342 1.00 97.56 103 THR A O 1
ATOM 873 N N . ILE A 1 104 ? 5.379 7.207 -18.305 1.00 98.00 104 ILE A N 1
ATOM 874 C CA . ILE A 1 104 ? 4.750 5.902 -18.548 1.00 98.00 104 ILE A CA 1
ATOM 875 C C . ILE A 1 104 ? 3.851 5.516 -17.363 1.00 98.00 104 ILE A C 1
ATOM 877 O O . ILE A 1 104 ? 2.667 5.230 -17.539 1.00 98.00 104 ILE A O 1
ATOM 881 N N . ILE A 1 105 ? 4.382 5.581 -16.142 1.00 98.38 105 ILE A N 1
ATOM 882 C CA . ILE A 1 105 ? 3.709 5.196 -14.900 1.00 98.38 105 ILE A CA 1
ATOM 883 C C . ILE A 1 105 ? 2.960 6.382 -14.296 1.00 98.38 105 ILE A C 1
ATOM 885 O O . ILE A 1 105 ? 3.553 7.328 -13.781 1.00 98.38 105 ILE A O 1
ATOM 889 N N . LYS A 1 106 ? 1.625 6.310 -14.343 1.00 98.00 106 LYS A N 1
ATOM 890 C CA . LYS A 1 106 ? 0.721 7.396 -13.917 1.00 98.00 106 LYS A CA 1
ATOM 891 C C . LYS A 1 106 ? 0.357 7.373 -12.439 1.00 98.00 106 LYS A C 1
ATOM 893 O O . LYS A 1 106 ? 0.018 8.410 -11.878 1.00 98.00 106 LYS A O 1
ATOM 898 N N . SER A 1 107 ? 0.425 6.207 -11.812 1.00 97.94 107 SER A N 1
ATOM 899 C CA . SER A 1 107 ? 0.070 6.019 -10.406 1.00 97.94 107 SER A CA 1
ATOM 900 C C . SER A 1 107 ? 1.171 5.209 -9.728 1.00 97.94 107 SER A C 1
ATOM 902 O O . SER A 1 107 ? 1.014 3.999 -9.556 1.00 97.94 107 SER A O 1
ATOM 904 N N . PRO A 1 108 ? 2.327 5.834 -9.421 1.00 98.25 108 PRO A N 1
ATOM 905 C CA . PRO A 1 108 ? 3.419 5.152 -8.738 1.00 98.25 108 PRO A CA 1
ATOM 906 C C . PRO A 1 108 ? 2.960 4.663 -7.361 1.00 98.25 108 PRO A C 1
ATOM 908 O O . PRO A 1 108 ? 2.158 5.317 -6.697 1.00 98.25 108 PRO A O 1
ATOM 911 N N . MET A 1 109 ? 3.466 3.504 -6.949 1.00 98.75 109 MET A N 1
ATOM 912 C CA . MET A 1 109 ? 3.157 2.892 -5.660 1.00 98.75 109 MET A CA 1
ATOM 913 C C . MET A 1 109 ? 4.335 2.036 -5.200 1.00 98.75 109 MET A C 1
ATOM 915 O O . MET A 1 109 ? 5.071 1.501 -6.031 1.00 98.75 109 MET A O 1
ATOM 919 N N . ASP A 1 110 ? 4.487 1.894 -3.887 1.00 98.81 110 ASP A N 1
ATOM 920 C CA . ASP A 1 110 ? 5.559 1.151 -3.225 1.00 98.81 110 ASP A CA 1
ATOM 921 C C . ASP A 1 110 ? 5.117 0.675 -1.828 1.00 98.81 110 ASP A C 1
ATOM 923 O O . ASP A 1 110 ? 4.096 1.109 -1.283 1.00 98.81 110 ASP A O 1
ATOM 927 N N . PHE A 1 111 ? 5.886 -0.228 -1.218 1.00 98.69 111 PHE A N 1
ATOM 928 C CA . PHE A 1 111 ? 5.532 -0.814 0.072 1.00 98.69 111 PHE A CA 1
ATOM 929 C C . PHE A 1 111 ? 5.616 0.173 1.239 1.00 98.69 111 PHE A C 1
ATOM 931 O O . PHE A 1 111 ? 4.841 0.021 2.185 1.00 98.69 111 PHE A O 1
ATOM 938 N N . THR A 1 112 ? 6.509 1.168 1.223 1.00 98.62 112 THR A N 1
ATOM 939 C CA . THR A 1 112 ? 6.524 2.196 2.277 1.00 98.62 112 THR A CA 1
ATOM 940 C C . THR A 1 112 ? 5.291 3.082 2.225 1.00 98.62 112 THR A C 1
ATOM 942 O O . THR A 1 112 ? 4.683 3.303 3.274 1.00 98.62 112 THR A O 1
ATOM 945 N N . THR A 1 113 ? 4.850 3.485 1.034 1.00 98.75 113 THR A N 1
ATOM 946 C CA . THR A 1 113 ? 3.582 4.199 0.852 1.00 98.75 113 THR A CA 1
ATOM 947 C C . THR A 1 113 ? 2.409 3.361 1.361 1.00 98.75 113 THR A C 1
ATOM 949 O O . THR A 1 113 ? 1.630 3.835 2.188 1.00 98.75 113 THR A O 1
ATOM 952 N N . ILE A 1 114 ? 2.318 2.081 0.978 1.00 98.69 114 ILE A N 1
ATOM 953 C CA . ILE A 1 114 ? 1.241 1.190 1.448 1.00 98.69 114 ILE A CA 1
ATOM 954 C C . ILE A 1 114 ? 1.257 1.029 2.977 1.00 98.69 114 ILE A C 1
ATOM 956 O O . ILE A 1 114 ? 0.201 1.084 3.614 1.00 98.69 114 ILE A O 1
ATOM 960 N N . LYS A 1 115 ? 2.437 0.856 3.590 1.00 98.06 115 LYS A N 1
ATOM 961 C CA . LYS A 1 115 ? 2.585 0.792 5.056 1.00 98.06 115 LYS A CA 1
ATOM 962 C C . LYS A 1 115 ? 2.142 2.086 5.738 1.00 98.06 115 LYS A C 1
ATOM 964 O O . LYS A 1 115 ? 1.504 2.013 6.790 1.00 98.06 115 LYS A O 1
ATOM 969 N N . GLY A 1 116 ? 2.468 3.241 5.157 1.00 97.38 116 GLY A N 1
ATOM 970 C CA . GLY A 1 116 ? 2.024 4.552 5.631 1.00 97.38 116 GLY A CA 1
ATOM 971 C C . GLY A 1 116 ? 0.501 4.651 5.630 1.00 97.38 116 GLY A C 1
ATOM 972 O O . GLY A 1 116 ? -0.097 4.842 6.687 1.00 97.38 116 GLY A O 1
ATOM 973 N N . LYS A 1 117 ? -0.128 4.362 4.485 1.00 97.56 117 LYS A N 1
ATOM 974 C CA . LYS A 1 117 ? -1.592 4.362 4.331 1.00 97.56 117 LYS A CA 1
ATOM 975 C C . LYS A 1 117 ? -2.301 3.430 5.322 1.00 97.56 117 LYS A C 1
ATOM 977 O O . LYS A 1 117 ? -3.303 3.813 5.919 1.00 97.56 117 LYS A O 1
ATOM 982 N N . LEU A 1 118 ? -1.760 2.228 5.562 1.00 94.00 118 LEU A N 1
ATOM 983 C CA . LEU A 1 118 ? -2.268 1.294 6.584 1.00 94.00 118 LEU A CA 1
ATOM 984 C C . LEU A 1 118 ? -2.114 1.816 8.021 1.00 94.00 118 LEU A C 1
ATOM 986 O O . LEU A 1 118 ? -2.898 1.450 8.894 1.00 94.00 118 LEU A O 1
ATOM 990 N N . SER A 1 119 ? -1.069 2.593 8.304 1.00 90.31 119 SER A N 1
ATOM 991 C CA . SER A 1 119 ? -0.802 3.124 9.649 1.00 90.31 119 SER A CA 1
ATOM 992 C C . SER A 1 119 ? -1.653 4.354 9.952 1.00 90.31 119 SER A C 1
ATOM 994 O O . SER A 1 119 ? -2.055 4.551 11.095 1.00 90.31 119 SER A O 1
ATOM 996 N N . ASN A 1 120 ? -1.968 5.129 8.917 1.00 88.31 120 ASN A N 1
ATOM 997 C CA . ASN A 1 120 ? -2.789 6.333 8.985 1.00 88.31 120 ASN A CA 1
ATOM 998 C C . ASN A 1 120 ? -4.292 6.058 8.795 1.00 88.31 120 ASN A C 1
ATOM 1000 O O . ASN A 1 120 ? -5.080 6.998 8.795 1.00 88.31 120 ASN A O 1
ATOM 1004 N N . ASN A 1 121 ? -4.697 4.790 8.638 1.00 85.50 121 ASN A N 1
ATOM 1005 C CA . ASN A 1 121 ? -6.077 4.376 8.351 1.00 85.50 121 ASN A CA 1
ATOM 1006 C C . ASN A 1 121 ? -6.675 5.067 7.106 1.00 85.50 121 ASN A C 1
ATOM 1008 O O . ASN A 1 121 ? -7.842 5.448 7.090 1.00 85.50 121 ASN A O 1
ATOM 1012 N N . GLU A 1 122 ? -5.873 5.237 6.052 1.00 90.25 122 GLU A N 1
ATOM 1013 C CA . GLU A 1 122 ? -6.288 5.925 4.816 1.00 90.25 122 GLU A CA 1
ATOM 1014 C C . GLU A 1 122 ? -7.090 5.032 3.857 1.00 90.25 122 GLU A C 1
ATOM 1016 O O . GLU A 1 122 ? -7.693 5.517 2.903 1.00 90.25 122 GLU A O 1
ATOM 1021 N N . TYR A 1 123 ? -7.085 3.723 4.093 1.00 91.31 123 TYR A N 1
ATOM 1022 C CA . TYR A 1 123 ? -7.840 2.749 3.314 1.00 91.31 123 TYR A CA 1
ATOM 1023 C C . TYR A 1 123 ? -9.223 2.537 3.926 1.00 91.31 123 TYR A C 1
ATOM 1025 O O . TYR A 1 123 ? -9.342 2.188 5.100 1.00 91.31 123 TYR A O 1
ATOM 1033 N N . LYS A 1 124 ? -10.273 2.684 3.116 1.00 85.00 124 LYS A N 1
ATOM 1034 C CA . LYS A 1 124 ? -11.667 2.516 3.561 1.00 85.00 124 LYS A CA 1
ATOM 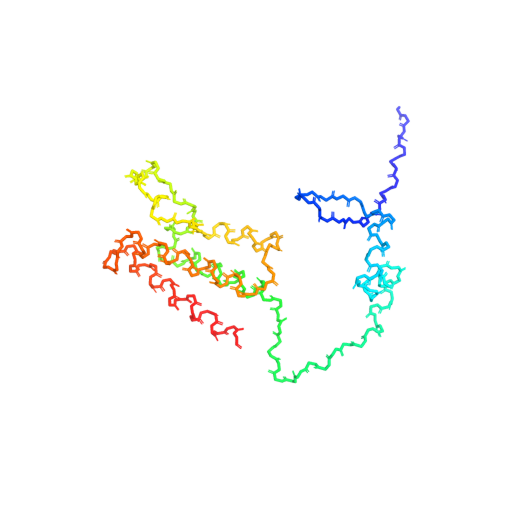1035 C C . LYS A 1 124 ? -12.081 1.054 3.686 1.00 85.00 124 LYS A C 1
ATOM 1037 O O . LYS A 1 124 ? -13.028 0.735 4.396 1.00 85.00 124 LYS A O 1
ATOM 1042 N N . ASN A 1 125 ? -11.433 0.180 2.923 1.00 86.19 125 ASN A N 1
ATOM 1043 C CA . ASN A 1 125 ? -11.704 -1.250 2.886 1.00 86.19 125 ASN A CA 1
ATOM 1044 C C . ASN A 1 125 ? -10.488 -2.014 2.341 1.00 86.19 125 ASN A C 1
ATOM 1046 O O . ASN A 1 125 ? -9.587 -1.437 1.727 1.00 86.19 125 ASN A O 1
ATOM 1050 N N . VAL A 1 126 ? -10.506 -3.337 2.511 1.00 92.06 126 VAL A N 1
ATOM 1051 C CA . VAL A 1 126 ? -9.447 -4.237 2.030 1.00 92.06 126 VAL A CA 1
ATOM 1052 C C . VAL A 1 126 ? -9.236 -4.173 0.512 1.00 92.06 126 VAL A C 1
ATOM 1054 O O . VAL A 1 126 ? -8.116 -4.364 0.046 1.00 92.06 126 VAL A O 1
ATOM 1057 N N . GLY A 1 127 ? -10.274 -3.862 -0.269 1.00 93.62 127 GLY A N 1
ATOM 1058 C CA . GLY A 1 127 ? -10.182 -3.769 -1.727 1.00 93.62 127 GLY A CA 1
ATOM 1059 C C . GLY A 1 127 ? -9.248 -2.650 -2.191 1.00 93.62 127 GLY A C 1
ATOM 1060 O O . GLY A 1 127 ? -8.474 -2.844 -3.126 1.00 93.62 127 GLY A O 1
ATOM 1061 N N . GLU A 1 128 ? -9.253 -1.504 -1.505 1.00 95.56 128 GLU A N 1
ATOM 1062 C CA . GLU A 1 128 ? -8.322 -0.406 -1.795 1.00 95.56 128 GLU A CA 1
ATOM 1063 C C . GLU A 1 128 ? -6.866 -0.797 -1.492 1.00 95.56 128 GLU A C 1
ATOM 1065 O O . GLU A 1 128 ? -5.969 -0.486 -2.274 1.00 95.56 128 GLU A O 1
ATOM 1070 N N . PHE A 1 129 ? -6.633 -1.541 -0.408 1.00 97.06 129 PHE A N 1
ATOM 1071 C CA . PHE A 1 129 ? -5.315 -2.090 -0.081 1.00 97.06 129 PHE A CA 1
ATOM 1072 C C . PHE A 1 129 ? -4.826 -3.084 -1.148 1.00 97.06 129 PHE A C 1
ATOM 1074 O O . PHE A 1 129 ? -3.703 -2.968 -1.638 1.00 97.06 129 PHE A O 1
ATOM 1081 N N . VAL A 1 130 ? -5.678 -4.037 -1.543 1.00 97.62 130 VAL A N 1
ATOM 1082 C CA . VAL A 1 130 ? -5.367 -5.037 -2.581 1.00 97.62 130 VAL A CA 1
ATOM 1083 C C . VAL A 1 130 ? -5.021 -4.354 -3.905 1.00 97.62 130 VAL A C 1
ATOM 1085 O O . VAL A 1 130 ? -4.066 -4.748 -4.580 1.00 97.62 130 VAL A O 1
ATOM 1088 N N . LYS A 1 131 ? -5.767 -3.305 -4.268 1.00 98.38 131 LYS A N 1
ATOM 1089 C CA . LYS A 1 131 ? -5.514 -2.516 -5.476 1.00 98.38 131 LYS A CA 1
ATOM 1090 C C . LYS A 1 131 ? -4.111 -1.908 -5.470 1.00 98.38 131 LYS A C 1
ATOM 1092 O O . LYS A 1 131 ? -3.401 -2.055 -6.461 1.00 98.38 131 LYS A O 1
ATOM 1097 N N . ASP A 1 132 ? -3.695 -1.280 -4.372 1.00 98.81 132 ASP A N 1
ATOM 1098 C CA . ASP A 1 132 ? -2.376 -0.646 -4.293 1.00 98.81 132 ASP A CA 1
ATOM 1099 C C . ASP A 1 132 ? -1.234 -1.669 -4.308 1.00 98.81 132 ASP A C 1
ATOM 1101 O O . ASP A 1 132 ? -0.226 -1.440 -4.975 1.00 98.81 132 ASP A O 1
ATOM 1105 N N . VAL A 1 133 ? -1.394 -2.828 -3.657 1.00 98.62 133 VAL A N 1
ATOM 1106 C CA . VAL A 1 133 ? -0.397 -3.912 -3.740 1.00 98.62 133 VAL A CA 1
ATOM 1107 C C . VAL A 1 133 ? -0.223 -4.385 -5.183 1.00 98.62 133 VAL A C 1
ATOM 1109 O O . VAL A 1 133 ? 0.903 -4.505 -5.663 1.00 98.62 133 VAL A O 1
ATOM 1112 N N . ASN A 1 134 ? -1.326 -4.598 -5.903 1.00 98.62 134 ASN A N 1
ATOM 1113 C CA . ASN A 1 134 ? -1.278 -4.987 -7.310 1.00 98.62 134 ASN A CA 1
ATOM 1114 C C . ASN A 1 134 ? -0.658 -3.892 -8.191 1.00 98.62 134 ASN A C 1
ATOM 1116 O O . ASN A 1 134 ? 0.154 -4.211 -9.059 1.00 98.62 134 ASN A O 1
ATOM 1120 N N . GLN A 1 135 ? -0.948 -2.616 -7.913 1.00 98.81 135 GLN A N 1
ATOM 1121 C CA . GLN A 1 135 ? -0.391 -1.471 -8.638 1.00 98.81 135 GLN A CA 1
ATOM 1122 C C . GLN A 1 135 ? 1.144 -1.444 -8.600 1.00 98.81 135 GLN A C 1
ATOM 1124 O O . GLN A 1 135 ? 1.767 -1.113 -9.609 1.00 98.81 135 GLN A O 1
ATOM 1129 N N . VAL A 1 136 ? 1.770 -1.827 -7.477 1.00 98.81 136 VAL A N 1
ATOM 1130 C CA . VAL A 1 136 ? 3.239 -1.957 -7.373 1.00 98.81 136 VAL A CA 1
ATOM 1131 C C . VAL A 1 136 ? 3.776 -2.897 -8.455 1.00 98.81 136 VAL A C 1
ATOM 1133 O O . VAL A 1 136 ? 4.726 -2.571 -9.171 1.00 98.81 136 VAL A O 1
ATOM 1136 N N . PHE A 1 137 ? 3.153 -4.067 -8.596 1.00 98.62 137 PHE A N 1
ATOM 1137 C CA . PHE A 1 137 ? 3.598 -5.092 -9.535 1.00 98.62 137 PHE A CA 1
ATOM 1138 C C . PHE A 1 137 ? 3.245 -4.735 -10.979 1.00 98.62 137 PHE A C 1
ATOM 1140 O O . PHE A 1 137 ? 4.081 -4.919 -11.863 1.00 98.62 137 PHE A O 1
ATOM 1147 N N . ASP A 1 138 ? 2.056 -4.178 -11.215 1.00 98.69 138 ASP A N 1
ATOM 1148 C CA . ASP A 1 138 ? 1.617 -3.736 -12.542 1.00 98.69 138 ASP A CA 1
ATOM 1149 C C . ASP A 1 138 ? 2.504 -2.621 -13.087 1.00 98.69 138 ASP A C 1
ATOM 1151 O O . ASP A 1 138 ? 2.932 -2.691 -14.236 1.00 98.69 138 ASP A O 1
ATOM 1155 N N . ASN A 1 139 ? 2.881 -1.647 -12.253 1.00 98.69 139 ASN A N 1
ATOM 1156 C CA . ASN A 1 139 ? 3.822 -0.599 -12.646 1.00 98.69 139 ASN A CA 1
ATOM 1157 C C . ASN A 1 139 ? 5.181 -1.175 -13.048 1.00 98.69 139 ASN A C 1
ATOM 1159 O O . ASN A 1 139 ? 5.752 -0.786 -14.067 1.00 98.69 139 ASN A O 1
ATOM 1163 N N . CYS A 1 140 ? 5.695 -2.125 -12.263 1.00 98.50 140 CYS A N 1
ATOM 1164 C CA . CYS A 1 140 ? 6.967 -2.770 -12.557 1.00 98.50 140 CYS A CA 1
ATOM 1165 C C . CYS A 1 140 ? 6.916 -3.545 -13.882 1.00 98.50 140 CYS A C 1
ATOM 1167 O O . CYS A 1 140 ? 7.837 -3.438 -14.691 1.00 98.50 140 CYS A O 1
ATOM 1169 N N . ILE A 1 141 ? 5.848 -4.305 -14.131 1.00 98.62 141 ILE A N 1
ATOM 1170 C CA . ILE A 1 141 ? 5.687 -5.080 -15.368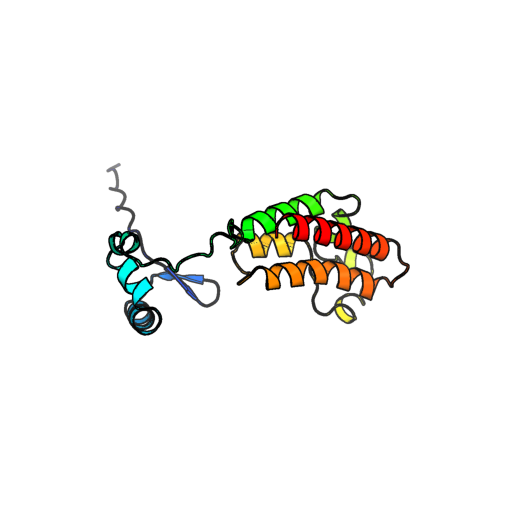 1.00 98.62 141 ILE A CA 1
ATOM 1171 C C . ILE A 1 141 ? 5.496 -4.154 -16.572 1.00 98.62 141 ILE A C 1
ATOM 1173 O O . ILE A 1 141 ? 6.153 -4.356 -17.591 1.00 98.62 141 ILE A O 1
ATOM 1177 N N . LEU A 1 142 ? 4.667 -3.117 -16.440 1.00 98.44 142 LEU A N 1
ATOM 1178 C CA . LEU A 1 142 ? 4.401 -2.148 -17.501 1.00 98.44 142 LEU A CA 1
ATOM 1179 C C . LEU A 1 142 ? 5.669 -1.404 -17.930 1.00 98.44 142 LEU A C 1
ATOM 1181 O O . LEU A 1 142 ? 5.933 -1.295 -19.123 1.00 98.44 142 LEU A O 1
ATOM 1185 N N . TYR A 1 143 ? 6.455 -0.906 -16.973 1.00 98.44 143 TYR A N 1
ATOM 1186 C CA . TYR A 1 143 ? 7.658 -0.136 -17.287 1.00 98.44 143 TYR A CA 1
ATOM 1187 C C . TYR A 1 143 ? 8.788 -1.017 -17.837 1.00 98.44 143 TYR A C 1
ATOM 1189 O O . TYR A 1 143 ? 9.438 -0.660 -18.815 1.00 98.44 143 TYR A O 1
ATOM 1197 N N . ASN A 1 144 ? 9.029 -2.178 -17.220 1.00 97.69 144 ASN A N 1
ATOM 1198 C CA . ASN A 1 144 ? 10.196 -3.003 -17.544 1.00 97.69 144 ASN A CA 1
ATOM 1199 C C . ASN A 1 144 ? 9.941 -4.026 -18.667 1.00 97.69 144 ASN A C 1
ATOM 1201 O O . ASN A 1 144 ? 10.898 -4.536 -19.251 1.00 97.69 144 ASN A O 1
ATOM 1205 N N . GLY A 1 145 ? 8.677 -4.328 -18.976 1.00 98.06 145 GLY A N 1
ATOM 1206 C CA . GLY A 1 145 ? 8.270 -5.319 -19.970 1.00 98.06 145 GLY A CA 1
ATOM 1207 C C . GLY A 1 145 ? 8.238 -6.759 -19.441 1.00 98.06 145 GLY A C 1
ATOM 1208 O O . GLY A 1 145 ? 9.034 -7.172 -18.603 1.00 98.06 145 GLY A O 1
ATOM 1209 N N . GLU A 1 146 ? 7.333 -7.571 -19.991 1.00 97.00 146 GLU A N 1
ATOM 1210 C CA . GLU A 1 146 ? 6.945 -8.901 -19.482 1.00 97.00 146 GLU A CA 1
ATOM 1211 C C . GLU A 1 146 ? 8.092 -9.885 -19.189 1.00 97.00 146 GLU A C 1
ATOM 1213 O O . GLU A 1 146 ? 7.972 -10.727 -18.291 1.00 97.00 146 GLU A O 1
ATOM 1218 N N . VAL A 1 147 ? 9.186 -9.815 -19.949 1.00 95.31 147 VAL A N 1
ATOM 1219 C CA . VAL A 1 147 ? 10.320 -10.754 -19.875 1.00 95.31 147 VAL A CA 1
ATOM 1220 C C . VAL A 1 147 ? 11.470 -10.259 -18.994 1.00 95.31 147 VAL A C 1
ATOM 1222 O O . VAL A 1 147 ? 12.385 -11.027 -18.707 1.00 95.31 147 VAL A O 1
ATOM 1225 N N . ASN A 1 148 ? 11.436 -9.005 -18.541 1.00 97.88 148 ASN A N 1
ATOM 1226 C CA . ASN A 1 148 ? 12.511 -8.417 -17.751 1.00 97.88 148 ASN A CA 1
ATOM 1227 C C . ASN A 1 148 ? 12.631 -9.081 -16.370 1.00 97.88 148 ASN A C 1
ATOM 1229 O O . ASN A 1 148 ? 11.629 -9.431 -15.745 1.00 97.88 148 ASN A O 1
ATOM 1233 N N . GLN A 1 149 ? 13.860 -9.222 -15.868 1.00 97.38 149 GLN A N 1
ATOM 1234 C CA . GLN A 1 149 ? 14.142 -9.807 -14.553 1.00 97.38 149 GLN A CA 1
ATOM 1235 C C . GLN A 1 149 ? 13.348 -9.153 -13.407 1.00 97.38 149 GLN A C 1
ATOM 1237 O O . GLN A 1 149 ? 12.835 -9.856 -12.540 1.00 97.38 149 GLN A O 1
ATOM 1242 N N . TYR A 1 150 ? 13.169 -7.831 -13.423 1.00 97.19 150 TYR A N 1
ATOM 1243 C CA . TYR A 1 150 ? 12.404 -7.101 -12.411 1.00 97.19 150 TYR A CA 1
ATOM 1244 C C . TYR A 1 150 ? 10.914 -7.441 -12.478 1.00 97.19 150 TYR A C 1
ATOM 1246 O O . TYR A 1 150 ? 10.271 -7.655 -11.449 1.00 97.19 150 TYR A O 1
ATOM 1254 N N . SER A 1 151 ? 10.382 -7.602 -13.689 1.00 98.38 151 SER A N 1
ATOM 1255 C CA . SER A 1 151 ? 9.013 -8.064 -13.919 1.00 98.38 151 SER A CA 1
ATOM 1256 C C . SER A 1 151 ? 8.822 -9.518 -13.482 1.00 98.38 151 SER A C 1
ATOM 1258 O O . SER A 1 151 ? 7.770 -9.856 -12.945 1.00 98.38 151 SER A O 1
ATOM 1260 N N . GLN A 1 152 ? 9.837 -10.379 -13.620 1.00 98.31 152 GLN A N 1
ATOM 1261 C CA . GLN A 1 152 ? 9.789 -11.742 -13.072 1.00 98.31 152 GLN A CA 1
ATOM 1262 C C . GLN A 1 152 ? 9.734 -11.743 -11.538 1.00 98.31 152 GLN A C 1
ATOM 1264 O O . GLN A 1 152 ? 8.962 -12.508 -10.953 1.00 98.31 152 GLN A O 1
ATOM 1269 N N . ILE A 1 153 ? 10.486 -10.852 -10.879 1.00 98.06 153 ILE A N 1
ATOM 1270 C CA . ILE A 1 153 ? 10.396 -10.654 -9.425 1.00 98.06 153 ILE A CA 1
ATOM 1271 C C . ILE A 1 153 ? 8.991 -10.153 -9.054 1.00 98.06 153 ILE A C 1
ATOM 1273 O O . ILE A 1 153 ? 8.369 -10.728 -8.165 1.00 98.06 153 ILE A O 1
ATOM 1277 N N . ALA A 1 154 ? 8.442 -9.162 -9.766 1.00 98.44 154 ALA A N 1
ATOM 1278 C CA . ALA A 1 154 ? 7.083 -8.660 -9.529 1.00 98.44 154 ALA A CA 1
ATOM 1279 C C . ALA A 1 154 ? 6.017 -9.765 -9.655 1.00 98.44 154 ALA A C 1
ATOM 1281 O O . ALA A 1 154 ? 5.153 -9.895 -8.792 1.00 98.44 154 ALA A O 1
ATOM 1282 N N . LYS A 1 155 ? 6.116 -10.629 -10.674 1.00 98.44 155 LYS A N 1
ATOM 1283 C CA . LYS A 1 155 ? 5.230 -11.795 -10.847 1.00 98.44 155 LYS A CA 1
ATOM 1284 C C . LYS A 1 155 ? 5.361 -12.804 -9.705 1.00 98.44 155 LYS A C 1
ATOM 1286 O O . LYS A 1 155 ? 4.355 -13.334 -9.240 1.00 98.44 155 LYS A O 1
ATOM 1291 N N . LYS A 1 156 ? 6.584 -13.075 -9.227 1.00 98.00 156 LYS A N 1
ATOM 1292 C CA . LYS A 1 156 ? 6.815 -13.933 -8.049 1.00 98.00 156 LYS A CA 1
ATOM 1293 C C . LYS A 1 156 ? 6.161 -13.334 -6.802 1.00 98.00 156 LYS A C 1
ATOM 1295 O O . LYS A 1 156 ? 5.465 -14.054 -6.096 1.00 98.00 156 LYS A O 1
ATOM 1300 N N . MET A 1 157 ? 6.337 -12.035 -6.581 1.00 97.94 157 MET A N 1
ATOM 1301 C CA . MET A 1 157 ? 5.752 -11.310 -5.452 1.00 97.94 157 MET A CA 1
ATOM 1302 C C . MET A 1 157 ? 4.224 -11.280 -5.498 1.00 97.94 157 MET A C 1
ATOM 1304 O O . MET A 1 157 ? 3.591 -11.481 -4.467 1.00 97.94 157 MET A O 1
ATOM 1308 N N . ARG A 1 158 ? 3.630 -11.103 -6.684 1.00 98.25 158 ARG A N 1
ATOM 1309 C CA . ARG A 1 158 ? 2.178 -11.181 -6.888 1.00 98.25 158 ARG A CA 1
ATOM 1310 C C . ARG A 1 158 ? 1.620 -12.548 -6.491 1.00 98.25 158 ARG A C 1
ATOM 1312 O O . ARG A 1 158 ? 0.659 -12.605 -5.736 1.00 98.25 158 ARG A O 1
ATOM 1319 N N . ARG A 1 159 ? 2.260 -13.641 -6.922 1.00 97.88 159 ARG A N 1
ATOM 1320 C CA . ARG A 1 159 ? 1.854 -14.999 -6.513 1.00 97.88 159 ARG A CA 1
ATOM 1321 C C . ARG A 1 159 ? 1.954 -15.195 -5.003 1.00 97.88 159 ARG A C 1
ATOM 1323 O O . ARG A 1 159 ? 1.070 -15.788 -4.400 1.00 97.88 159 ARG A O 1
ATOM 1330 N N . GLU A 1 160 ? 3.019 -14.686 -4.385 1.00 97.00 160 GLU A N 1
ATOM 1331 C CA . GLU A 1 160 ? 3.160 -14.770 -2.931 1.00 97.00 160 GLU A CA 1
ATOM 1332 C C . GLU A 1 160 ? 2.076 -13.962 -2.210 1.00 97.00 160 GLU A C 1
ATOM 1334 O O . GLU A 1 160 ? 1.506 -14.427 -1.229 1.00 97.00 160 GLU A O 1
ATOM 1339 N N . PHE A 1 161 ? 1.747 -12.776 -2.721 1.00 97.62 161 PHE A N 1
ATOM 1340 C CA . PHE A 1 161 ? 0.646 -11.966 -2.217 1.00 97.62 161 PHE A CA 1
ATOM 1341 C C . PHE A 1 161 ? -0.690 -12.715 -2.291 1.00 97.62 161 PHE A C 1
ATOM 1343 O O . PHE A 1 161 ? -1.384 -12.798 -1.281 1.00 97.62 161 PHE A O 1
ATOM 1350 N N . GLU A 1 162 ? -1.018 -13.301 -3.443 1.00 96.25 162 GLU A N 1
ATOM 1351 C CA . GLU A 1 162 ? -2.241 -14.086 -3.650 1.00 96.25 162 GLU A CA 1
ATOM 1352 C C . GLU A 1 162 ? -2.314 -15.289 -2.699 1.00 96.25 162 GLU A C 1
ATOM 1354 O O . GLU A 1 162 ? -3.356 -15.526 -2.093 1.00 96.25 162 GLU A O 1
ATOM 1359 N N . ASN A 1 163 ? -1.201 -16.001 -2.488 1.00 95.06 163 ASN A N 1
ATOM 1360 C CA . ASN A 1 163 ? -1.131 -17.109 -1.531 1.00 95.06 163 ASN A CA 1
ATOM 1361 C C . ASN A 1 163 ? -1.438 -16.654 -0.099 1.00 95.06 163 ASN A C 1
ATOM 1363 O O . ASN A 1 163 ? -2.234 -17.287 0.593 1.00 95.06 163 ASN A O 1
ATOM 1367 N N . GLN A 1 164 ? -0.818 -15.557 0.351 1.00 92.81 164 GLN A N 1
ATOM 1368 C CA . GLN A 1 164 ? -1.059 -15.024 1.694 1.00 92.81 164 GLN A CA 1
ATOM 1369 C C . GLN A 1 164 ? -2.483 -14.485 1.845 1.00 92.81 164 GLN A C 1
ATOM 1371 O O . GLN A 1 164 ? -3.089 -14.655 2.898 1.00 92.81 164 GLN A O 1
ATOM 1376 N N . TYR A 1 165 ? -3.012 -13.837 0.807 1.00 90.88 165 TYR A N 1
ATOM 1377 C CA . TYR A 1 165 ? -4.365 -13.295 0.806 1.00 90.88 165 TYR A CA 1
ATOM 1378 C C . TYR A 1 165 ? -5.410 -14.413 0.908 1.00 90.88 165 TYR A C 1
ATOM 1380 O O . TYR A 1 165 ? -6.245 -14.378 1.803 1.00 90.88 165 TYR A O 1
ATOM 1388 N N . ASN A 1 166 ? -5.291 -15.457 0.084 1.00 88.19 166 ASN A N 1
ATOM 1389 C CA . ASN A 1 166 ? -6.216 -16.595 0.081 1.00 88.19 166 ASN A CA 1
ATOM 1390 C C . ASN A 1 166 ? -6.125 -17.463 1.344 1.00 88.19 166 ASN A C 1
ATOM 1392 O O . ASN A 1 166 ? -7.091 -18.125 1.689 1.00 88.19 166 ASN A O 1
ATOM 1396 N N . ALA A 1 167 ? -4.979 -17.494 2.030 1.00 79.94 167 ALA A N 1
ATOM 1397 C CA . ALA A 1 167 ? -4.835 -18.216 3.298 1.00 79.94 167 ALA A CA 1
ATOM 1398 C C . ALA A 1 167 ? -5.462 -17.477 4.499 1.00 79.94 167 ALA A C 1
ATOM 1400 O O . ALA A 1 167 ? -5.536 -18.036 5.593 1.00 79.94 167 ALA A O 1
ATOM 1401 N N . LEU A 1 168 ? -5.837 -16.207 4.321 1.00 71.06 168 LEU A N 1
ATOM 1402 C CA . LEU A 1 168 ? -6.395 -15.332 5.355 1.00 71.06 168 LEU A CA 1
ATOM 1403 C C . LEU A 1 168 ? -7.873 -14.980 5.114 1.00 71.06 168 LEU A C 1
ATOM 1405 O O . LEU A 1 168 ? -8.466 -14.330 5.977 1.00 71.06 168 LEU A O 1
ATOM 1409 N N . CYS A 1 169 ? -8.433 -15.374 3.968 1.00 56.97 169 CYS A N 1
ATOM 1410 C CA . CYS A 1 169 ? -9.847 -15.264 3.609 1.00 56.97 169 CYS A CA 1
ATOM 1411 C C . CYS A 1 169 ? -10.526 -16.629 3.731 1.00 56.97 169 CYS A C 1
ATOM 1413 O O . CYS A 1 169 ? -11.717 -16.628 4.103 1.00 56.97 169 CYS A O 1
#